Protein AF-A0A1E1W6T1-F1 (afdb_monomer_lite)

Structure (mmCIF, N/CA/C/O backbone):
data_AF-A0A1E1W6T1-F1
#
_entry.id   AF-A0A1E1W6T1-F1
#
loop_
_atom_site.group_PDB
_atom_site.id
_atom_site.type_symbol
_atom_site.label_atom_id
_atom_site.label_alt_id
_atom_site.label_comp_id
_atom_site.label_asym_id
_atom_site.label_entity_id
_atom_site.label_seq_id
_atom_site.pdbx_PDB_ins_code
_atom_site.Cartn_x
_atom_site.Cartn_y
_atom_site.Cartn_z
_atom_site.occupancy
_atom_site.B_iso_or_equiv
_atom_site.auth_seq_id
_atom_site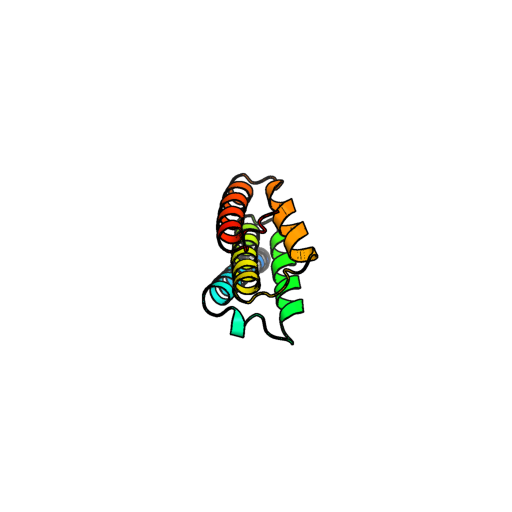.auth_comp_id
_atom_site.auth_asym_id
_atom_site.auth_atom_id
_atom_site.pdbx_PDB_model_num
ATOM 1 N N . THR A 1 1 ? 28.083 -26.732 -36.355 1.00 41.38 1 THR A N 1
ATOM 2 C CA . THR A 1 1 ? 27.277 -25.512 -36.115 1.00 41.38 1 THR A CA 1
ATOM 3 C C . THR A 1 1 ? 26.253 -25.781 -35.013 1.00 41.38 1 THR A C 1
ATOM 5 O O . THR A 1 1 ? 25.101 -26.046 -35.303 1.00 41.38 1 THR A O 1
ATOM 8 N N . HIS A 1 2 ? 26.663 -25.770 -33.734 1.00 40.75 2 HIS A N 1
ATOM 9 C CA . HIS A 1 2 ? 25.792 -26.111 -32.585 1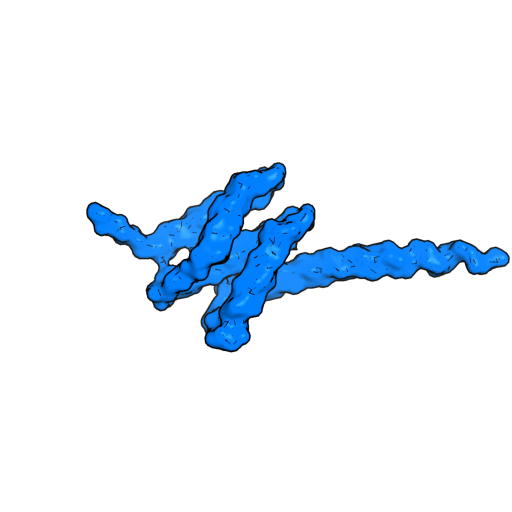.00 40.75 2 HIS A CA 1
ATOM 10 C C . HIS A 1 2 ? 25.998 -25.181 -31.368 1.00 40.75 2 HIS A C 1
ATOM 12 O O . HIS A 1 2 ? 26.003 -25.635 -30.232 1.00 40.75 2 HIS A O 1
ATOM 18 N N . HIS A 1 3 ? 26.169 -23.871 -31.582 1.00 39.88 3 HIS A N 1
ATOM 19 C CA . HIS A 1 3 ? 26.405 -22.919 -30.478 1.00 39.88 3 HIS A CA 1
ATOM 20 C C . HIS A 1 3 ? 25.389 -21.770 -30.369 1.00 39.88 3 HIS A C 1
ATOM 22 O O . HIS A 1 3 ? 25.583 -20.878 -29.553 1.00 39.88 3 HIS A O 1
ATOM 28 N N . VAL A 1 4 ? 24.287 -21.778 -31.132 1.00 45.06 4 VAL A N 1
ATOM 29 C CA . VAL A 1 4 ? 23.367 -20.616 -31.186 1.00 45.06 4 VAL A CA 1
ATOM 30 C C . VAL A 1 4 ? 22.044 -20.826 -30.423 1.00 45.06 4 VAL A C 1
ATOM 32 O O . VAL A 1 4 ? 21.360 -19.858 -30.119 1.00 45.06 4 VAL A O 1
ATOM 35 N N . LEU A 1 5 ? 21.691 -22.051 -30.012 1.00 42.62 5 LEU A N 1
ATOM 36 C CA . LEU A 1 5 ? 20.397 -22.328 -29.352 1.00 42.62 5 LEU A CA 1
ATOM 37 C C . LEU A 1 5 ? 20.383 -22.192 -27.816 1.00 42.62 5 LEU A C 1
ATOM 39 O O . LEU A 1 5 ? 19.308 -22.189 -27.226 1.00 42.62 5 LEU A O 1
ATOM 43 N N . ALA A 1 6 ? 21.533 -22.038 -27.154 1.00 44.56 6 ALA A N 1
ATOM 44 C CA . ALA A 1 6 ? 21.592 -21.956 -25.686 1.00 44.56 6 ALA A CA 1
ATOM 45 C C . ALA A 1 6 ? 21.446 -20.525 -25.126 1.00 44.56 6 ALA A C 1
ATOM 47 O O . ALA A 1 6 ? 21.139 -20.354 -23.949 1.00 44.56 6 ALA A O 1
ATOM 48 N N . ALA A 1 7 ? 21.625 -19.488 -25.951 1.00 44.78 7 ALA A N 1
ATOM 49 C CA . ALA A 1 7 ? 21.623 -18.095 -25.490 1.00 44.78 7 ALA A CA 1
ATOM 50 C C . ALA A 1 7 ? 20.212 -17.507 -25.254 1.00 44.78 7 ALA A C 1
ATOM 52 O O . ALA A 1 7 ? 20.084 -16.473 -24.604 1.00 44.78 7 ALA A O 1
ATOM 53 N N . GLY A 1 8 ? 19.149 -18.159 -25.747 1.00 44.69 8 GLY A N 1
ATOM 54 C CA . GLY A 1 8 ? 17.766 -17.666 -25.634 1.00 44.69 8 GLY A CA 1
ATOM 55 C C . GLY A 1 8 ? 17.018 -18.067 -24.354 1.00 44.69 8 GLY A C 1
ATOM 56 O O . GLY A 1 8 ? 16.048 -17.413 -23.986 1.00 44.69 8 GLY A O 1
ATOM 57 N N . LEU A 1 9 ? 17.462 -19.112 -23.646 1.00 47.34 9 LEU A N 1
ATOM 58 C CA . LEU A 1 9 ? 16.738 -19.670 -22.491 1.00 47.34 9 LEU A CA 1
ATOM 59 C C . LEU A 1 9 ? 16.976 -18.908 -21.175 1.00 47.34 9 LEU A C 1
ATOM 61 O O . LEU A 1 9 ? 16.111 -18.914 -20.304 1.00 47.34 9 LEU A O 1
ATOM 65 N N . GLY A 1 10 ? 18.111 -18.218 -21.029 1.00 43.62 10 GLY A N 1
ATOM 66 C CA . GLY A 1 10 ? 18.438 -17.473 -19.803 1.00 43.62 10 GLY A CA 1
ATOM 67 C C . GLY A 1 10 ? 17.704 -16.133 -19.665 1.00 43.62 10 GLY A C 1
ATOM 68 O O . GLY A 1 10 ? 17.381 -15.718 -18.556 1.00 43.62 10 GLY A O 1
ATOM 69 N N . ALA A 1 11 ? 17.399 -15.468 -20.784 1.00 47.59 11 ALA A N 1
ATOM 70 C CA . ALA A 1 11 ? 16.705 -14.177 -20.792 1.00 47.59 11 ALA A CA 1
ATOM 71 C C . ALA A 1 11 ? 15.185 -14.316 -20.585 1.00 47.59 11 ALA A C 1
ATOM 73 O O . ALA A 1 11 ? 14.562 -13.436 -19.993 1.00 47.59 11 ALA A O 1
ATOM 74 N N . ALA A 1 12 ? 14.600 -15.437 -21.023 1.00 49.16 12 ALA A N 1
ATOM 75 C CA . ALA A 1 12 ? 13.184 -15.731 -20.827 1.00 49.16 12 ALA A CA 1
ATOM 76 C C . ALA A 1 12 ? 12.846 -15.923 -19.341 1.00 49.16 12 ALA A C 1
ATOM 78 O O . ALA A 1 12 ? 11.897 -15.317 -18.872 1.00 49.16 12 ALA A O 1
ATOM 79 N N . ALA A 1 13 ? 13.659 -16.663 -18.578 1.00 51.09 13 ALA A N 1
ATOM 80 C CA . ALA A 1 13 ? 13.386 -16.954 -17.166 1.00 51.09 13 ALA A CA 1
ATOM 81 C C . ALA A 1 13 ? 13.353 -15.701 -16.262 1.00 51.09 13 ALA A C 1
ATOM 83 O O . ALA A 1 13 ? 12.537 -15.617 -15.349 1.00 51.09 13 ALA A O 1
ATOM 84 N N . ALA A 1 14 ? 14.206 -14.704 -16.528 1.00 52.41 14 ALA A N 1
ATOM 85 C CA . ALA A 1 14 ? 14.221 -13.441 -15.779 1.00 52.41 14 ALA A CA 1
ATOM 86 C C . ALA A 1 14 ? 13.132 -12.451 -16.243 1.00 52.41 14 ALA A C 1
ATOM 88 O O . ALA A 1 14 ? 12.602 -11.686 -15.434 1.00 52.41 14 ALA A O 1
ATOM 89 N N . ALA A 1 15 ? 12.779 -12.463 -17.535 1.00 55.00 15 ALA A N 1
ATOM 90 C CA . ALA A 1 15 ? 11.624 -11.724 -18.044 1.00 55.00 15 ALA A CA 1
ATOM 91 C C . ALA A 1 15 ? 10.299 -12.292 -17.498 1.00 55.00 15 ALA A C 1
ATOM 93 O O . ALA A 1 15 ? 9.362 -11.531 -17.263 1.00 55.00 15 ALA A O 1
ATOM 94 N N . ASP A 1 16 ? 10.248 -13.603 -17.255 1.00 62.44 16 ASP A N 1
ATOM 95 C CA . ASP A 1 16 ? 9.093 -14.311 -16.702 1.00 62.44 16 ASP A CA 1
ATOM 96 C C . ASP A 1 16 ? 8.863 -13.963 -15.222 1.00 62.44 16 ASP A C 1
ATOM 98 O O . ASP A 1 16 ? 7.731 -13.732 -14.804 1.00 62.44 16 ASP A O 1
ATOM 102 N N . ASP A 1 17 ? 9.931 -13.823 -14.427 1.00 82.94 17 ASP A N 1
ATOM 103 C CA . ASP A 1 17 ? 9.808 -13.599 -12.980 1.00 82.94 17 ASP A CA 1
ATOM 104 C C . ASP A 1 17 ? 9.206 -12.223 -12.634 1.00 82.94 17 ASP A C 1
ATOM 106 O O . ASP A 1 17 ? 8.273 -12.123 -11.831 1.00 82.94 17 ASP A O 1
ATOM 110 N N . TRP A 1 18 ? 9.647 -11.141 -13.294 1.00 87.88 18 TRP A N 1
ATOM 111 C CA . TRP A 1 18 ? 9.060 -9.818 -13.027 1.00 87.88 18 TRP A CA 1
ATOM 112 C C . TRP A 1 18 ? 7.635 -9.700 -13.580 1.00 87.88 18 TRP A C 1
ATOM 114 O O . TRP A 1 18 ? 6.798 -9.036 -12.964 1.00 87.88 18 TRP A O 1
ATOM 124 N N . LEU A 1 19 ? 7.338 -10.343 -14.716 1.00 93.06 19 LEU A N 1
ATOM 125 C CA . LEU A 1 19 ? 5.998 -10.335 -15.296 1.00 93.06 19 LEU A CA 1
ATOM 126 C C . LEU A 1 19 ? 5.026 -11.141 -14.426 1.00 93.06 19 LEU A C 1
ATOM 128 O O . LEU A 1 19 ? 3.898 -10.702 -14.190 1.00 93.06 19 LEU A O 1
ATOM 132 N N . LEU A 1 20 ? 5.482 -12.264 -13.868 1.00 92.50 20 LEU A N 1
ATOM 133 C CA . LEU A 1 20 ? 4.745 -13.043 -12.881 1.00 92.50 20 LEU A CA 1
ATOM 134 C C . LEU A 1 20 ? 4.522 -12.245 -11.592 1.00 92.50 20 LEU A C 1
ATOM 136 O O . LEU A 1 20 ? 3.409 -12.229 -11.062 1.00 92.50 20 LEU A O 1
ATOM 140 N N . ALA A 1 21 ? 5.546 -11.546 -11.095 1.00 94.12 21 ALA A N 1
ATOM 141 C CA . ALA A 1 21 ? 5.417 -10.658 -9.943 1.00 94.12 21 ALA A CA 1
ATOM 142 C C . ALA A 1 21 ? 4.412 -9.527 -10.210 1.00 94.12 21 ALA A C 1
ATOM 144 O O . ALA A 1 21 ? 3.564 -9.240 -9.362 1.00 94.12 21 ALA A O 1
ATOM 145 N N . HIS A 1 22 ? 4.436 -8.942 -11.410 1.00 96.56 22 HIS A N 1
ATOM 146 C CA . HIS A 1 22 ? 3.448 -7.964 -11.845 1.00 96.56 22 HIS A CA 1
ATOM 147 C C . HIS A 1 22 ? 2.035 -8.563 -11.868 1.00 96.56 22 HIS A C 1
ATOM 149 O O . HIS A 1 22 ? 1.143 -8.001 -11.234 1.00 96.56 22 HIS A O 1
ATOM 155 N N . GLY A 1 23 ? 1.834 -9.735 -12.475 1.00 97.62 23 GLY A N 1
ATOM 156 C CA . GLY A 1 23 ? 0.544 -10.433 -12.483 1.00 97.62 23 GLY A CA 1
ATOM 157 C C . GLY A 1 23 ? 0.012 -10.739 -11.078 1.00 97.62 23 GLY A C 1
ATOM 158 O O . GLY A 1 23 ? -1.155 -10.477 -10.788 1.00 97.62 23 GLY A O 1
ATOM 159 N N . ARG A 1 24 ? 0.876 -11.204 -10.166 1.00 97.25 24 ARG A N 1
ATOM 160 C CA . ARG A 1 24 ? 0.534 -11.423 -8.748 1.00 97.25 24 ARG A CA 1
ATOM 161 C C . ARG A 1 24 ? 0.151 -10.123 -8.044 1.00 97.25 24 ARG A C 1
ATOM 163 O O . ARG A 1 24 ? -0.844 -10.098 -7.325 1.00 97.25 24 ARG A O 1
ATOM 170 N N . SER A 1 25 ? 0.891 -9.040 -8.292 1.00 98.19 25 SER A N 1
ATOM 171 C CA . SER A 1 25 ? 0.569 -7.726 -7.725 1.00 98.19 25 SER A CA 1
ATOM 172 C C . SER A 1 25 ? -0.779 -7.203 -8.223 1.00 98.19 25 SER A C 1
ATOM 174 O O . SER A 1 25 ? -1.550 -6.668 -7.426 1.00 98.19 25 SER A O 1
ATOM 176 N N . CYS A 1 26 ? -1.102 -7.434 -9.503 1.00 98.19 26 CYS A N 1
ATOM 177 C CA . CYS A 1 26 ? -2.407 -7.124 -10.074 1.00 98.19 26 CYS A CA 1
ATOM 178 C C . CYS A 1 26 ? -3.521 -7.906 -9.382 1.00 98.19 26 CYS A C 1
ATOM 180 O O . CYS A 1 26 ? -4.489 -7.317 -8.904 1.00 98.19 26 CYS A O 1
ATOM 182 N N . ALA A 1 27 ? -3.361 -9.227 -9.294 1.00 98.25 27 ALA A N 1
ATOM 183 C CA . ALA A 1 27 ? -4.342 -10.101 -8.668 1.00 98.25 27 ALA A CA 1
ATOM 184 C C . ALA A 1 27 ? -4.612 -9.697 -7.212 1.00 98.25 27 ALA A C 1
ATOM 186 O O . ALA A 1 27 ? -5.770 -9.610 -6.812 1.00 98.25 27 ALA A O 1
ATOM 187 N N . LEU A 1 28 ? -3.565 -9.386 -6.439 1.00 98.06 28 LEU A N 1
ATOM 188 C CA . LEU A 1 28 ? -3.723 -9.015 -5.035 1.00 98.06 28 LEU A CA 1
ATOM 189 C C . LEU A 1 28 ? -4.477 -7.692 -4.855 1.00 98.06 28 LEU A C 1
ATOM 191 O O . LEU A 1 28 ? -5.389 -7.641 -4.033 1.00 98.06 28 LEU A O 1
ATOM 195 N N . PHE A 1 29 ? -4.140 -6.627 -5.598 1.00 98.06 29 PHE A N 1
ATOM 196 C CA . PHE A 1 29 ? -4.846 -5.353 -5.404 1.00 98.06 29 PHE A CA 1
ATOM 197 C C . PHE A 1 29 ? -6.313 -5.448 -5.836 1.00 98.06 29 PHE A C 1
ATOM 199 O O . PHE A 1 29 ? -7.165 -4.821 -5.212 1.00 98.06 29 PHE A O 1
ATOM 206 N N . VAL A 1 30 ? -6.618 -6.227 -6.883 1.00 98.31 30 VAL A N 1
ATOM 207 C CA . VAL A 1 30 ? -8.002 -6.472 -7.312 1.00 98.31 30 VAL A CA 1
ATOM 208 C C . VAL A 1 30 ? -8.739 -7.279 -6.249 1.00 98.31 30 VAL A C 1
ATOM 210 O O . VAL A 1 30 ? -9.838 -6.906 -5.860 1.00 98.31 30 VAL A O 1
ATOM 213 N N . ALA A 1 31 ? -8.124 -8.330 -5.708 1.00 97.81 31 ALA A N 1
ATOM 214 C CA . ALA A 1 31 ? -8.737 -9.132 -4.657 1.00 97.81 31 ALA A CA 1
ATOM 215 C C . ALA A 1 31 ? -9.032 -8.304 -3.390 1.00 97.81 31 ALA A C 1
ATOM 217 O O . ALA A 1 31 ? -10.116 -8.422 -2.828 1.00 97.81 31 ALA A O 1
ATOM 218 N N . LEU A 1 32 ? -8.115 -7.412 -2.992 1.00 97.75 32 LEU A N 1
ATOM 219 C CA . LEU A 1 32 ? -8.322 -6.471 -1.882 1.00 97.75 32 LEU A CA 1
ATOM 220 C C . LEU A 1 32 ? -9.389 -5.411 -2.175 1.00 97.75 32 LEU A C 1
ATOM 222 O O . LEU A 1 32 ? -10.037 -4.935 -1.252 1.00 97.75 32 LEU A O 1
ATOM 226 N N . LYS A 1 33 ? -9.569 -5.017 -3.438 1.00 97.12 33 LYS A N 1
ATOM 227 C CA . LYS A 1 33 ? -10.625 -4.082 -3.836 1.00 97.12 33 LYS A CA 1
ATOM 228 C C . LYS A 1 33 ? -12.009 -4.720 -3.747 1.00 97.12 33 LYS A C 1
ATOM 230 O O . LYS A 1 33 ? -12.942 -4.066 -3.298 1.00 97.12 33 LYS A O 1
ATOM 235 N N . GLU A 1 34 ? -12.134 -5.950 -4.238 1.00 97.44 34 GLU A N 1
ATOM 236 C CA . GLU A 1 34 ? -13.431 -6.601 -4.433 1.00 97.44 34 GLU A CA 1
ATOM 237 C C . GLU A 1 34 ? -13.894 -7.395 -3.204 1.00 97.44 34 GLU A C 1
ATOM 239 O O . GLU A 1 34 ? -15.085 -7.414 -2.929 1.00 97.44 34 GLU A O 1
ATOM 244 N N . ASN A 1 35 ? -12.983 -8.062 -2.483 1.00 95.94 35 ASN A N 1
ATOM 245 C CA . ASN A 1 35 ? -13.324 -8.949 -1.359 1.00 95.94 35 ASN A CA 1
ATOM 246 C C . ASN A 1 35 ? -12.292 -8.849 -0.210 1.00 95.94 35 ASN A C 1
ATOM 248 O O . ASN A 1 35 ? -11.654 -9.853 0.143 1.00 95.94 35 ASN A O 1
ATOM 252 N N . PRO A 1 36 ? -12.045 -7.652 0.356 1.00 96.00 36 PRO A N 1
ATOM 253 C CA . PRO A 1 36 ? -11.014 -7.464 1.378 1.00 96.00 36 PRO A CA 1
ATOM 254 C C . PRO A 1 36 ? -11.207 -8.346 2.620 1.00 96.00 36 PRO A C 1
ATOM 256 O O . PRO A 1 36 ? -10.221 -8.824 3.170 1.00 96.00 36 PRO A O 1
ATOM 259 N N . GLU A 1 37 ? -12.440 -8.629 3.029 1.00 95.62 37 GLU A N 1
ATOM 260 C CA . GLU A 1 37 ? -12.792 -9.463 4.185 1.00 95.62 37 GLU A CA 1
ATOM 261 C C . GLU A 1 37 ? -12.442 -10.949 4.017 1.00 95.62 37 GLU A C 1
ATOM 263 O O . GLU A 1 37 ? -12.223 -11.661 5.000 1.00 95.62 37 GLU A O 1
ATOM 268 N N . ILE A 1 38 ? -12.361 -11.428 2.771 1.00 95.00 38 ILE A N 1
ATOM 269 C CA . ILE A 1 38 ? -11.922 -12.793 2.461 1.00 95.00 38 ILE A CA 1
ATOM 270 C C . ILE A 1 38 ? -10.391 -12.859 2.437 1.00 95.00 38 ILE A C 1
ATOM 272 O O . ILE A 1 38 ? -9.798 -13.826 2.921 1.00 95.00 38 ILE A O 1
ATOM 276 N N . ILE A 1 39 ? -9.749 -11.834 1.872 1.00 95.38 39 ILE A N 1
ATOM 277 C CA . ILE A 1 39 ? -8.295 -11.794 1.677 1.00 95.38 39 ILE A CA 1
ATOM 278 C C . ILE A 1 39 ? -7.559 -11.456 2.979 1.00 95.38 39 ILE A C 1
ATOM 280 O O . ILE A 1 39 ? -6.551 -12.086 3.304 1.00 95.38 39 ILE A O 1
ATOM 284 N N . TYR A 1 40 ? -8.063 -10.480 3.732 1.00 96.00 40 TYR A N 1
ATOM 285 C CA . TYR A 1 40 ? -7.471 -9.957 4.958 1.00 96.00 40 TYR A CA 1
ATOM 286 C C . TYR A 1 40 ? -8.197 -10.508 6.190 1.00 96.00 40 TYR A C 1
ATOM 288 O O . TYR A 1 40 ? -9.047 -9.853 6.796 1.00 96.00 40 TYR A O 1
ATOM 296 N N . LYS A 1 41 ? -7.869 -11.760 6.525 1.00 92.75 41 LYS A N 1
ATOM 297 C CA . LYS A 1 41 ? -8.473 -12.526 7.621 1.00 92.75 41 LYS A CA 1
ATOM 298 C C . LYS A 1 41 ? -7.397 -13.208 8.454 1.00 92.75 41 LYS A C 1
ATOM 300 O O . LYS A 1 41 ? -6.504 -13.805 7.862 1.00 92.75 41 LYS A O 1
ATOM 305 N N . ASP A 1 42 ? -7.524 -13.167 9.780 1.00 85.12 42 ASP A N 1
ATOM 306 C CA . ASP A 1 42 ? -6.666 -13.732 10.840 1.00 85.12 42 ASP A CA 1
ATOM 307 C C . ASP A 1 42 ? -5.313 -14.333 10.395 1.00 85.12 42 ASP A C 1
ATOM 309 O O . ASP A 1 42 ? -4.255 -13.754 10.609 1.00 85.12 42 ASP A O 1
ATOM 313 N N . HIS A 1 43 ? -5.320 -15.500 9.745 1.00 86.31 43 HIS A N 1
ATOM 314 C CA . HIS A 1 43 ? -4.117 -16.249 9.357 1.00 86.31 43 HIS A CA 1
ATOM 315 C C . HIS A 1 43 ? -3.347 -15.691 8.140 1.00 86.31 43 HIS A C 1
ATOM 317 O O . HIS A 1 43 ? -2.238 -16.149 7.845 1.00 86.31 43 HIS A O 1
ATOM 323 N N . ASN A 1 44 ? -3.935 -14.749 7.402 1.00 90.00 44 ASN A N 1
ATOM 324 C CA . ASN A 1 44 ? -3.380 -14.165 6.183 1.00 90.00 44 ASN A CA 1
ATOM 325 C C . ASN A 1 44 ? -2.976 -12.698 6.333 1.00 90.00 44 ASN A C 1
ATOM 327 O O . ASN A 1 44 ? -2.258 -12.218 5.460 1.00 90.00 44 ASN A O 1
ATOM 331 N N . GLU A 1 45 ? -3.378 -12.003 7.403 1.00 95.06 45 GLU A N 1
ATOM 332 C CA . GLU A 1 45 ? -3.132 -10.559 7.560 1.00 95.06 45 GLU A CA 1
ATOM 333 C C . GLU A 1 45 ? -1.641 -10.224 7.420 1.00 95.06 45 GLU A C 1
ATOM 335 O O . GLU A 1 45 ? -1.247 -9.521 6.490 1.00 95.06 45 GLU A O 1
ATOM 340 N N . GLU A 1 46 ? -0.790 -10.862 8.229 1.00 95.50 46 GLU A N 1
ATOM 341 C CA . GLU A 1 46 ? 0.663 -10.650 8.197 1.00 95.50 46 GLU A CA 1
ATOM 342 C C . GLU A 1 46 ? 1.278 -10.986 6.826 1.00 95.50 46 GLU A C 1
ATOM 344 O O . GLU A 1 46 ? 2.187 -10.305 6.343 1.00 95.50 46 GLU A O 1
ATOM 349 N N . LYS A 1 47 ? 0.768 -12.025 6.149 1.00 96.06 47 LYS A N 1
ATOM 350 C CA . LYS A 1 47 ? 1.248 -12.405 4.812 1.00 96.06 47 LYS A CA 1
ATOM 351 C C . LYS A 1 47 ? 0.893 -11.338 3.785 1.00 96.06 47 LYS A C 1
ATOM 353 O O . LYS A 1 47 ? 1.748 -10.974 2.980 1.00 96.06 47 LYS A O 1
ATOM 358 N N . VAL A 1 48 ? -0.342 -10.844 3.808 1.00 97.69 48 VAL A N 1
ATOM 359 C CA . VAL A 1 48 ? -0.807 -9.786 2.908 1.00 97.69 48 VAL A CA 1
ATOM 360 C C . VAL A 1 48 ? -0.001 -8.514 3.148 1.00 97.69 48 VAL A C 1
ATOM 362 O O . VAL A 1 48 ? 0.526 -7.951 2.190 1.00 97.69 48 VAL A O 1
ATOM 365 N N . GLU A 1 49 ? 0.180 -8.112 4.408 1.00 97.62 49 GLU A N 1
ATOM 366 C CA . GLU A 1 49 ? 1.015 -6.966 4.772 1.00 97.62 49 GLU A CA 1
ATOM 367 C C . GLU A 1 49 ? 2.439 -7.115 4.226 1.00 97.62 49 GLU A C 1
ATOM 369 O O . GLU A 1 49 ? 2.937 -6.232 3.525 1.00 97.62 49 GLU A O 1
ATOM 374 N N . LYS A 1 50 ? 3.085 -8.261 4.469 1.00 97.81 50 LYS A N 1
ATOM 375 C CA . LYS A 1 50 ? 4.447 -8.537 3.999 1.00 97.81 50 LYS A CA 1
ATOM 376 C C . LYS A 1 50 ? 4.565 -8.473 2.477 1.00 97.81 50 LYS A C 1
ATOM 378 O O . LYS A 1 50 ? 5.540 -7.923 1.967 1.00 97.81 50 LYS A O 1
ATOM 383 N N . VAL A 1 51 ? 3.592 -9.019 1.748 1.00 98.12 51 VAL A N 1
ATOM 384 C CA . VAL A 1 51 ? 3.578 -9.000 0.276 1.00 98.12 51 VAL A CA 1
ATOM 385 C C . VAL A 1 51 ? 3.386 -7.576 -0.254 1.00 98.12 51 VAL A C 1
ATOM 387 O O . VAL A 1 51 ? 4.123 -7.156 -1.145 1.00 98.12 51 VAL A O 1
ATOM 390 N N . LEU A 1 52 ? 2.460 -6.805 0.319 1.00 98.38 52 LEU A N 1
ATOM 391 C CA . LEU A 1 52 ? 2.240 -5.405 -0.055 1.00 98.38 52 LEU A CA 1
ATOM 392 C C . LEU A 1 52 ? 3.482 -4.546 0.205 1.00 98.38 52 LEU A C 1
ATOM 394 O O . LEU A 1 52 ? 3.883 -3.757 -0.652 1.00 98.38 52 LEU A O 1
ATOM 398 N N . LEU A 1 53 ? 4.128 -4.735 1.358 1.00 98.31 53 LEU A N 1
ATOM 399 C CA . LEU A 1 53 ? 5.385 -4.071 1.687 1.00 98.31 53 LEU A CA 1
ATOM 400 C C . LEU A 1 53 ? 6.500 -4.453 0.712 1.00 98.31 53 LEU A C 1
ATOM 402 O O . LEU A 1 53 ? 7.251 -3.575 0.293 1.00 98.31 53 LEU A O 1
ATOM 406 N N . ALA A 1 54 ? 6.586 -5.722 0.307 1.00 97.88 54 ALA A N 1
ATOM 407 C CA . ALA A 1 54 ? 7.552 -6.169 -0.693 1.00 97.88 54 ALA A CA 1
ATOM 408 C C . ALA A 1 54 ? 7.321 -5.501 -2.060 1.00 97.88 54 ALA A C 1
ATOM 410 O O . ALA A 1 54 ? 8.285 -5.099 -2.707 1.00 97.88 54 ALA A O 1
ATOM 411 N N . TYR A 1 55 ? 6.065 -5.302 -2.480 1.00 98.25 55 TYR A N 1
ATOM 412 C CA . TYR A 1 55 ? 5.765 -4.574 -3.719 1.00 98.25 55 TYR A CA 1
ATOM 413 C C . TYR A 1 55 ? 6.227 -3.116 -3.681 1.00 98.25 55 TYR A C 1
ATOM 415 O O . TYR A 1 55 ? 6.727 -2.625 -4.691 1.00 98.25 55 TYR A O 1
ATOM 423 N N . LEU A 1 56 ? 6.142 -2.442 -2.528 1.00 97.81 56 LEU A N 1
ATOM 424 C CA . LEU A 1 56 ? 6.667 -1.079 -2.376 1.00 97.81 56 LEU A CA 1
ATOM 425 C C . LEU A 1 56 ? 8.197 -0.988 -2.496 1.00 97.81 56 LEU A C 1
ATOM 427 O O . LEU A 1 56 ? 8.708 0.097 -2.755 1.00 97.81 56 LEU A O 1
ATOM 431 N N . GLN A 1 57 ? 8.919 -2.095 -2.304 1.00 96.19 57 GLN A N 1
ATOM 432 C CA . GLN A 1 57 ? 10.380 -2.159 -2.446 1.00 96.19 57 GLN A CA 1
ATOM 433 C C . GLN A 1 57 ? 10.831 -2.558 -3.861 1.00 96.19 57 GLN A C 1
ATOM 435 O O . GLN A 1 57 ? 12.030 -2.681 -4.106 1.00 96.19 57 GLN A O 1
ATOM 440 N N . SER A 1 58 ? 9.899 -2.803 -4.789 1.00 96.25 58 SER A N 1
ATOM 441 C CA . SER A 1 58 ? 10.244 -3.188 -6.158 1.00 96.25 58 SER A CA 1
ATOM 442 C C . SER A 1 58 ? 10.909 -2.033 -6.914 1.00 96.25 58 SER A C 1
ATOM 444 O O . SER A 1 58 ? 10.519 -0.877 -6.789 1.00 96.25 58 SER A O 1
ATOM 446 N N . ASP A 1 59 ? 11.872 -2.354 -7.775 1.00 95.06 59 ASP A N 1
ATOM 447 C CA . ASP A 1 59 ? 12.441 -1.419 -8.749 1.00 95.06 59 ASP A CA 1
ATOM 448 C C . ASP A 1 59 ? 11.506 -1.187 -9.954 1.00 95.06 59 ASP A C 1
ATOM 450 O O . ASP A 1 59 ? 11.709 -0.268 -10.753 1.00 95.06 59 ASP A O 1
ATOM 454 N N . LYS A 1 60 ? 10.463 -2.013 -10.106 1.00 96.38 60 LYS A N 1
ATOM 455 C CA . LYS A 1 60 ? 9.493 -1.909 -11.196 1.00 96.38 60 LYS A CA 1
ATOM 456 C C . LYS A 1 60 ? 8.341 -1.009 -10.777 1.00 96.38 60 LYS A C 1
ATOM 458 O O . LYS A 1 60 ? 7.476 -1.404 -9.998 1.00 96.38 60 LYS A O 1
ATOM 463 N N . THR A 1 61 ? 8.276 0.176 -11.384 1.00 97.38 61 THR A N 1
ATOM 464 C CA . THR A 1 61 ? 7.190 1.151 -11.157 1.00 97.38 61 THR A CA 1
ATOM 465 C C . THR A 1 61 ? 5.784 0.522 -11.217 1.00 97.38 61 THR A C 1
ATOM 467 O O . THR A 1 61 ? 5.012 0.772 -10.293 1.00 97.38 61 THR A O 1
ATOM 470 N N . PRO A 1 62 ? 5.435 -0.355 -12.186 1.00 97.50 62 PRO A N 1
ATOM 471 C CA . PRO A 1 62 ? 4.113 -0.991 -12.211 1.00 97.50 62 PRO A CA 1
ATOM 472 C C . PRO A 1 62 ? 3.784 -1.815 -10.955 1.00 97.50 62 PRO A C 1
ATOM 474 O O . PRO A 1 62 ? 2.656 -1.768 -10.465 1.00 97.50 62 PRO A O 1
ATOM 477 N N . ILE A 1 63 ? 4.768 -2.528 -10.395 1.00 98.06 63 ILE A N 1
ATOM 478 C CA . ILE A 1 63 ? 4.598 -3.332 -9.175 1.00 98.06 63 ILE A CA 1
ATOM 479 C C . ILE A 1 63 ? 4.417 -2.416 -7.961 1.00 98.06 63 ILE A C 1
ATOM 481 O O . ILE A 1 63 ? 3.492 -2.626 -7.176 1.00 98.06 63 ILE A O 1
ATOM 485 N N . VAL A 1 64 ? 5.229 -1.359 -7.844 1.00 98.44 64 VAL A N 1
ATOM 486 C CA . VAL A 1 64 ? 5.090 -0.353 -6.775 1.00 98.44 64 VAL A CA 1
ATOM 487 C C . VAL A 1 64 ? 3.709 0.301 -6.827 1.00 98.44 64 VAL A C 1
ATOM 489 O O . VAL A 1 64 ? 3.024 0.395 -5.808 1.00 98.44 64 VAL A O 1
ATOM 492 N N . CYS A 1 65 ? 3.254 0.694 -8.019 1.00 98.50 65 CYS A N 1
ATOM 493 C CA . CYS A 1 65 ? 1.928 1.268 -8.222 1.00 98.50 65 CYS A CA 1
ATOM 494 C C . CYS A 1 65 ? 0.810 0.310 -7.775 1.00 98.50 65 CYS A C 1
ATOM 496 O O . CYS A 1 65 ? -0.161 0.735 -7.147 1.00 98.50 65 CYS A O 1
ATOM 498 N N . ASN A 1 66 ? 0.944 -0.988 -8.050 1.00 98.50 66 ASN A N 1
ATOM 499 C CA . ASN A 1 66 ? -0.008 -1.997 -7.584 1.00 98.50 66 ASN A CA 1
ATOM 500 C C . ASN A 1 66 ? 0.043 -2.195 -6.063 1.00 98.50 66 ASN A C 1
ATOM 502 O O . ASN A 1 66 ? -1.010 -2.324 -5.442 1.00 98.50 66 ASN A O 1
ATOM 506 N N . GLY A 1 67 ? 1.228 -2.123 -5.451 1.00 98.44 67 GLY A N 1
ATOM 507 C CA . GLY A 1 67 ? 1.385 -2.080 -3.996 1.00 98.44 67 GLY A CA 1
ATOM 508 C C . GLY A 1 67 ? 0.646 -0.895 -3.363 1.00 98.44 67 GLY A C 1
ATOM 509 O O . GLY A 1 67 ? -0.106 -1.082 -2.409 1.00 98.44 67 GLY A O 1
ATOM 510 N N . ILE A 1 68 ? 0.769 0.306 -3.941 1.00 98.56 68 ILE A N 1
ATOM 511 C CA . ILE A 1 68 ? 0.045 1.510 -3.490 1.00 98.56 68 ILE A CA 1
ATOM 512 C C . ILE A 1 68 ? -1.470 1.319 -3.591 1.00 98.56 68 ILE A C 1
ATOM 514 O O . ILE A 1 68 ? -2.182 1.637 -2.640 1.00 98.56 68 ILE A O 1
ATOM 518 N N . ARG A 1 69 ? -1.976 0.780 -4.711 1.00 98.50 69 ARG A N 1
ATOM 519 C CA . ARG A 1 69 ? -3.411 0.477 -4.869 1.00 98.50 69 ARG A CA 1
ATOM 520 C C . ARG A 1 69 ? -3.887 -0.516 -3.815 1.00 98.50 69 ARG A C 1
ATOM 522 O O . ARG A 1 69 ? -4.879 -0.252 -3.145 1.00 98.50 69 ARG A O 1
ATOM 529 N N . GLY A 1 70 ? -3.164 -1.623 -3.647 1.00 98.31 70 GLY A N 1
ATOM 530 C CA . GLY A 1 70 ? -3.504 -2.667 -2.682 1.00 98.31 70 GLY A CA 1
ATOM 531 C C . GLY A 1 70 ? -3.547 -2.141 -1.249 1.00 98.31 70 GLY A C 1
ATOM 532 O O . GLY A 1 70 ? -4.531 -2.362 -0.550 1.00 98.31 70 GLY A O 1
ATOM 533 N N . ILE A 1 71 ? -2.536 -1.370 -0.837 1.00 98.44 71 ILE A N 1
ATOM 534 C CA . ILE A 1 71 ? -2.512 -0.734 0.487 1.00 98.44 71 ILE A CA 1
ATOM 535 C C . ILE A 1 71 ? -3.650 0.280 0.637 1.00 98.44 71 ILE A C 1
ATOM 537 O O . ILE A 1 71 ? -4.293 0.315 1.681 1.00 98.44 71 ILE A O 1
ATOM 541 N N . GLY A 1 72 ? -3.941 1.075 -0.396 1.00 97.88 72 GLY A N 1
ATOM 542 C CA . GLY A 1 72 ? -5.073 2.002 -0.390 1.00 97.88 72 GLY A CA 1
ATOM 543 C C . GLY A 1 72 ? -6.409 1.298 -0.130 1.00 97.88 72 GLY A C 1
ATOM 544 O O . GLY A 1 72 ? -7.175 1.744 0.722 1.00 97.88 72 GLY A O 1
ATOM 545 N N . TYR A 1 73 ? -6.674 0.180 -0.814 1.00 98.19 73 TYR A N 1
ATOM 546 C CA . TYR A 1 73 ? -7.891 -0.612 -0.598 1.00 98.19 73 TYR A CA 1
ATOM 547 C C . TYR A 1 73 ? -7.919 -1.291 0.773 1.00 98.19 73 TYR A C 1
ATOM 549 O O . TYR A 1 73 ? -8.958 -1.271 1.431 1.00 98.19 73 TYR A O 1
ATOM 557 N N . LEU A 1 74 ? -6.782 -1.811 1.244 1.00 97.81 74 LEU A N 1
ATOM 558 C CA . LEU A 1 74 ? -6.672 -2.382 2.584 1.00 97.81 74 LEU A CA 1
ATOM 559 C C . LEU A 1 74 ? -6.973 -1.339 3.669 1.00 97.81 74 LEU A C 1
ATOM 561 O O . LEU A 1 74 ? -7.798 -1.586 4.541 1.00 97.81 74 LEU A O 1
ATOM 565 N N . MET A 1 75 ? -6.343 -0.162 3.613 1.00 97.31 75 MET A N 1
ATOM 566 C CA . MET A 1 75 ? -6.583 0.899 4.597 1.00 97.31 75 MET A CA 1
ATOM 567 C C . MET A 1 75 ? -8.034 1.368 4.574 1.00 97.31 75 MET A C 1
ATOM 569 O O . MET A 1 75 ? -8.620 1.546 5.635 1.00 97.31 75 MET A O 1
ATOM 573 N N . ARG A 1 76 ? -8.630 1.513 3.384 1.00 95.88 76 ARG A N 1
ATOM 574 C CA . ARG A 1 76 ? -10.056 1.8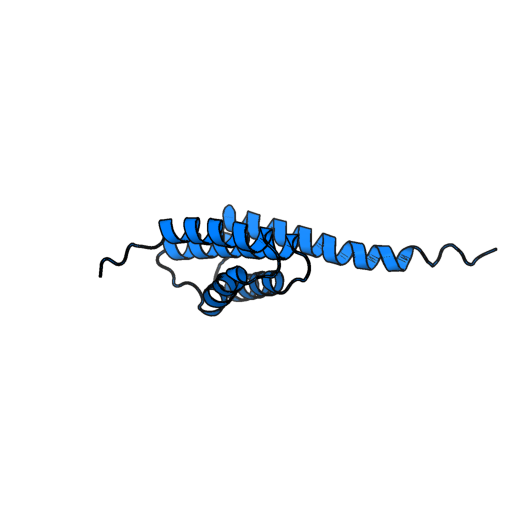22 3.242 1.00 95.88 76 ARG A CA 1
ATOM 575 C C . ARG A 1 76 ? -10.929 0.783 3.946 1.00 95.88 76 ARG A C 1
ATOM 577 O O . ARG A 1 76 ? -11.769 1.163 4.750 1.00 95.88 76 ARG A O 1
ATOM 584 N N . TYR A 1 77 ? -10.703 -0.507 3.693 1.00 96.00 77 TYR A N 1
ATOM 585 C CA . TYR A 1 77 ? -11.429 -1.584 4.369 1.00 96.00 77 TYR A CA 1
ATOM 586 C C . TYR A 1 77 ? -11.273 -1.517 5.892 1.00 96.00 77 TYR A C 1
ATOM 588 O O . TYR A 1 77 ? -12.268 -1.602 6.606 1.00 96.00 77 TYR A O 1
ATOM 596 N N . LEU A 1 78 ? -10.050 -1.329 6.395 1.00 95.75 78 LEU A N 1
ATOM 597 C CA . LEU A 1 78 ? -9.800 -1.257 7.834 1.00 95.75 78 LEU A CA 1
ATOM 598 C C . LEU A 1 78 ? -10.538 -0.075 8.472 1.00 95.75 78 LEU A C 1
ATOM 600 O O . LEU A 1 78 ? -11.234 -0.271 9.462 1.00 95.75 78 LEU A O 1
ATOM 604 N N . LEU A 1 79 ? -10.466 1.114 7.866 1.00 94.69 79 LEU A N 1
ATOM 605 C CA . LEU A 1 79 ? -11.163 2.306 8.357 1.00 94.69 79 LEU A CA 1
ATOM 606 C C . LEU A 1 79 ? -12.686 2.141 8.342 1.00 94.69 79 LEU A C 1
ATOM 608 O O . LEU A 1 79 ? -13.331 2.451 9.336 1.00 94.69 79 LEU A O 1
ATOM 612 N N . MET A 1 80 ? -13.255 1.595 7.263 1.00 93.50 80 MET A N 1
ATOM 613 C CA . MET A 1 80 ? -14.702 1.351 7.152 1.00 93.50 80 MET A CA 1
ATOM 614 C C . MET A 1 80 ? -15.236 0.339 8.180 1.00 93.50 80 MET A C 1
ATOM 616 O O . MET A 1 80 ? -16.442 0.275 8.394 1.00 93.50 80 MET A O 1
ATOM 620 N N . ASN A 1 81 ? -14.360 -0.468 8.783 1.00 93.75 81 ASN A N 1
ATOM 621 C CA . ASN A 1 81 ? -14.708 -1.473 9.789 1.00 93.75 81 ASN A CA 1
ATOM 622 C C . ASN A 1 81 ? -14.168 -1.111 11.185 1.00 93.75 81 ASN A C 1
ATOM 624 O O . ASN A 1 81 ? -14.024 -2.000 12.025 1.00 93.75 81 ASN A O 1
ATOM 628 N N . ASP A 1 82 ? -13.806 0.158 11.416 1.00 93.44 82 ASP A N 1
ATOM 629 C CA . ASP A 1 82 ? -13.237 0.661 12.677 1.00 93.44 82 ASP A CA 1
ATOM 630 C C . ASP A 1 82 ? -12.019 -0.146 13.173 1.00 93.44 82 ASP A C 1
ATOM 632 O O . ASP A 1 82 ? -11.730 -0.242 14.370 1.00 93.44 82 ASP A O 1
ATOM 636 N N . ARG A 1 83 ? -11.267 -0.742 12.240 1.00 93.62 83 ARG A N 1
ATOM 637 C CA . ARG A 1 83 ? -10.037 -1.483 12.519 1.00 93.62 83 ARG A CA 1
ATOM 638 C C . ARG A 1 83 ? -8.814 -0.573 12.387 1.00 93.62 83 ARG A C 1
ATOM 640 O O . ARG A 1 83 ? -8.731 0.240 11.464 1.00 93.62 83 ARG A O 1
ATOM 647 N N . PRO A 1 84 ? -7.807 -0.732 13.261 1.00 92.88 84 PRO A N 1
ATOM 648 C CA . PRO A 1 84 ? -6.587 0.054 13.173 1.00 92.88 84 PRO A CA 1
ATOM 649 C C . PRO A 1 84 ? -5.778 -0.319 11.927 1.00 92.88 84 PRO A C 1
ATOM 651 O O . PRO A 1 84 ? -5.646 -1.492 11.577 1.00 92.88 84 PRO A O 1
ATOM 654 N N . ILE A 1 85 ? -5.175 0.687 11.293 1.00 95.81 85 ILE A N 1
ATOM 655 C CA . ILE A 1 85 ? -4.209 0.478 10.211 1.00 95.81 85 ILE A CA 1
ATOM 656 C C . ILE A 1 85 ? -2.866 0.037 10.819 1.00 95.81 85 ILE A C 1
ATOM 658 O O . ILE A 1 85 ? -2.354 0.738 11.699 1.00 95.81 85 ILE A O 1
ATOM 662 N N . PRO A 1 86 ? -2.239 -1.054 10.334 1.00 96.31 86 PRO A N 1
ATOM 663 C CA . PRO A 1 86 ? -0.901 -1.446 10.762 1.00 96.31 86 PRO A CA 1
ATOM 664 C C . PRO A 1 86 ? 0.115 -0.298 10.585 1.00 96.31 86 PRO A C 1
ATOM 666 O O . PRO A 1 86 ? 0.277 0.216 9.469 1.00 96.31 86 PRO A O 1
ATOM 669 N N . PRO A 1 87 ? 0.855 0.111 11.638 1.00 96.06 87 PRO A N 1
ATOM 670 C CA . PRO A 1 87 ? 1.761 1.264 11.571 1.00 96.06 87 PRO A CA 1
ATOM 671 C C . PRO A 1 87 ? 2.844 1.143 10.492 1.00 96.06 87 PRO A C 1
ATOM 673 O O . PRO A 1 87 ? 3.241 2.134 9.869 1.00 96.06 87 PRO A O 1
ATOM 676 N N . GLN A 1 88 ? 3.312 -0.080 10.230 1.00 96.25 88 GLN A N 1
ATOM 677 C CA . GLN A 1 88 ? 4.309 -0.327 9.194 1.00 96.25 88 GLN A CA 1
ATOM 678 C C . GLN A 1 88 ? 3.741 -0.084 7.791 1.00 96.25 88 GLN A C 1
ATOM 680 O O . GLN A 1 88 ? 4.410 0.536 6.968 1.00 96.25 88 GLN A O 1
ATOM 685 N N . ILE A 1 89 ? 2.501 -0.502 7.530 1.00 97.50 89 ILE A N 1
ATOM 686 C CA . ILE A 1 89 ? 1.819 -0.236 6.259 1.00 97.50 89 ILE A CA 1
ATOM 687 C C . ILE A 1 89 ? 1.660 1.270 6.058 1.00 97.50 89 ILE A C 1
ATOM 689 O O . ILE A 1 89 ? 2.076 1.794 5.023 1.00 97.50 89 ILE A O 1
ATOM 693 N N . LEU A 1 90 ? 1.148 1.977 7.070 1.00 96.75 90 LEU A N 1
ATOM 694 C CA . LEU A 1 90 ? 0.932 3.422 7.001 1.00 96.75 90 LEU A CA 1
ATOM 695 C C . LEU A 1 90 ? 2.238 4.189 6.751 1.00 96.75 90 LEU A C 1
ATOM 697 O O . LEU A 1 90 ? 2.302 5.047 5.870 1.00 96.75 90 LEU A O 1
ATOM 701 N N . SER A 1 91 ? 3.297 3.869 7.498 1.00 97.00 91 SER A N 1
ATOM 702 C CA . SER A 1 91 ? 4.583 4.566 7.376 1.00 97.00 91 SER A CA 1
ATOM 703 C C . SER A 1 91 ? 5.245 4.357 6.008 1.00 97.00 91 SER A C 1
ATOM 705 O O . SER A 1 91 ? 5.782 5.303 5.428 1.00 97.00 91 SER A O 1
ATOM 707 N N . GLN A 1 92 ? 5.187 3.141 5.458 1.00 97.31 92 GLN A N 1
ATOM 708 C CA . GLN A 1 92 ? 5.770 2.822 4.151 1.00 97.31 92 GLN A CA 1
ATOM 709 C C . GLN A 1 92 ? 4.939 3.414 3.011 1.00 97.31 92 GLN A C 1
ATOM 711 O O . GLN A 1 92 ? 5.496 3.968 2.062 1.00 97.31 92 GLN A O 1
ATOM 716 N N . PHE A 1 93 ? 3.613 3.391 3.143 1.00 97.06 93 PHE A N 1
ATOM 717 C CA . PHE A 1 93 ? 2.708 4.063 2.221 1.00 97.06 93 PHE A CA 1
ATOM 718 C C . PHE A 1 93 ? 2.969 5.570 2.170 1.00 97.06 93 PHE A C 1
ATOM 720 O O . PHE A 1 93 ? 3.167 6.118 1.086 1.00 97.06 93 PHE A O 1
ATOM 727 N N . ALA A 1 94 ? 3.073 6.235 3.324 1.00 96.75 94 ALA A N 1
ATOM 728 C CA . ALA A 1 94 ? 3.405 7.656 3.400 1.00 96.75 94 ALA A CA 1
ATOM 729 C C . ALA A 1 94 ? 4.761 7.969 2.741 1.00 96.75 94 ALA A C 1
ATOM 731 O O . ALA A 1 94 ? 4.890 8.940 1.994 1.00 96.75 94 ALA A O 1
ATOM 732 N N . ARG A 1 95 ? 5.770 7.109 2.946 1.00 96.75 95 ARG A N 1
ATOM 733 C CA . ARG A 1 95 ? 7.105 7.276 2.350 1.00 96.75 95 ARG A CA 1
ATOM 734 C C . ARG A 1 95 ? 7.091 7.207 0.820 1.00 96.75 95 ARG A C 1
ATOM 736 O O . ARG A 1 95 ? 7.926 7.859 0.193 1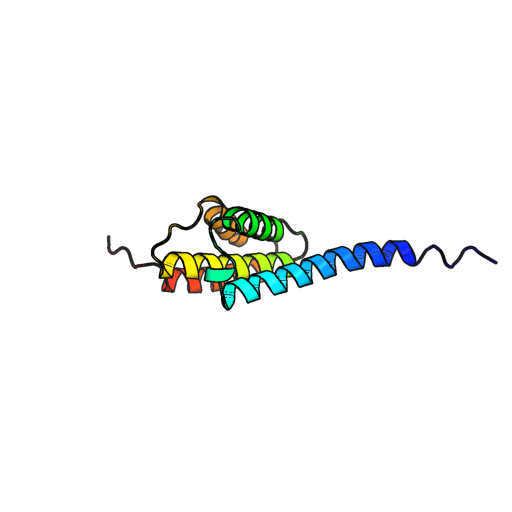.00 96.75 95 ARG A O 1
ATOM 743 N N . SER A 1 96 ? 6.140 6.492 0.214 1.00 95.75 96 SER A N 1
ATOM 744 C CA . SER A 1 96 ? 6.030 6.387 -1.250 1.00 95.75 96 SER A CA 1
ATOM 745 C C . SER A 1 96 ? 5.751 7.730 -1.950 1.00 95.75 96 SER A C 1
ATOM 747 O O . SER A 1 96 ? 6.082 7.887 -3.124 1.00 95.75 96 SER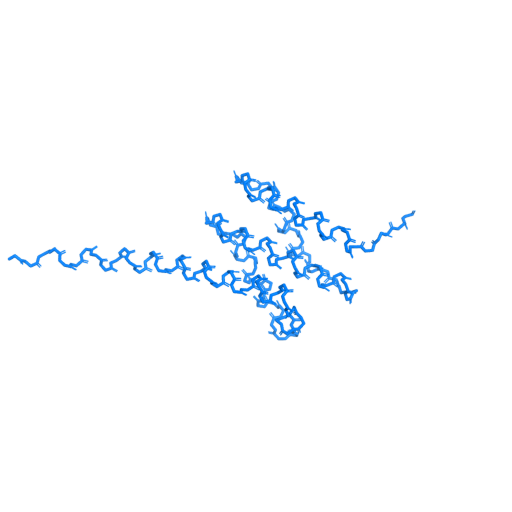 A O 1
ATOM 749 N N . MET A 1 97 ? 5.279 8.754 -1.224 1.00 95.88 97 MET A N 1
ATOM 750 C CA . MET A 1 97 ? 5.176 10.138 -1.718 1.00 95.88 97 MET A CA 1
ATOM 751 C C . MET A 1 97 ? 6.534 10.726 -2.145 1.00 95.88 97 MET A C 1
ATOM 753 O O . MET A 1 97 ? 6.599 11.603 -3.005 1.00 95.88 97 MET A O 1
ATOM 757 N N . ASN A 1 98 ? 7.632 10.215 -1.583 1.00 96.06 98 ASN A N 1
ATOM 758 C CA . ASN A 1 98 ? 8.994 10.644 -1.898 1.00 96.06 98 ASN A CA 1
ATOM 759 C C . ASN A 1 98 ? 9.689 9.740 -2.933 1.00 96.06 98 ASN A C 1
ATOM 761 O O . ASN A 1 98 ? 10.889 9.888 -3.153 1.00 96.06 98 ASN A O 1
ATOM 765 N N . HIS A 1 99 ? 8.972 8.811 -3.578 1.00 97.50 99 HIS A N 1
ATOM 766 C CA . HIS A 1 99 ? 9.552 7.915 -4.585 1.00 97.50 99 HIS A CA 1
ATOM 767 C C . HIS A 1 99 ? 10.156 8.697 -5.760 1.00 97.50 99 HIS A C 1
ATOM 769 O O . HIS A 1 99 ? 9.657 9.747 -6.133 1.00 97.50 99 HIS A O 1
ATOM 775 N N . SER A 1 100 ? 11.177 8.175 -6.435 1.00 96.44 100 SER A N 1
ATOM 776 C CA . SER A 1 100 ? 11.790 8.825 -7.610 1.00 96.44 100 SER A CA 1
ATOM 777 C C . SER A 1 100 ? 10.865 8.981 -8.831 1.00 96.44 100 SER A C 1
ATOM 779 O O . SER A 1 100 ? 11.179 9.739 -9.743 1.00 96.44 100 SER A O 1
ATOM 781 N N . SER A 1 101 ? 9.723 8.286 -8.862 1.00 97.75 101 SER A N 1
ATOM 782 C CA . SER A 1 101 ? 8.837 8.199 -10.026 1.00 97.75 101 SER A CA 1
ATOM 783 C C . SER A 1 101 ? 7.629 9.098 -9.817 1.00 97.75 101 SER A C 1
ATOM 785 O O . SER A 1 101 ? 6.891 8.938 -8.845 1.00 97.75 101 SER A O 1
ATOM 787 N N . ASN A 1 102 ? 7.403 10.030 -10.743 1.00 97.56 102 ASN A N 1
ATOM 788 C CA . ASN A 1 102 ? 6.260 10.942 -10.678 1.00 97.56 102 ASN A CA 1
ATOM 789 C C . ASN A 1 102 ? 4.921 10.200 -10.748 1.00 97.56 102 ASN A C 1
ATOM 791 O O . ASN A 1 102 ? 3.969 10.618 -10.095 1.00 97.56 102 ASN A O 1
ATOM 795 N N . GLU A 1 103 ? 4.856 9.089 -11.483 1.00 97.12 103 GLU A N 1
ATOM 796 C CA . GLU A 1 103 ? 3.657 8.251 -11.556 1.00 97.12 103 GLU A CA 1
ATOM 797 C C . GLU A 1 103 ? 3.300 7.681 -10.177 1.00 97.12 103 GLU A C 1
ATOM 799 O O . GLU A 1 103 ? 2.160 7.802 -9.727 1.00 97.12 103 GLU A O 1
ATOM 804 N N . VAL A 1 104 ? 4.300 7.148 -9.467 1.00 98.06 104 VAL A N 1
ATOM 805 C CA . VAL A 1 104 ? 4.144 6.622 -8.104 1.00 98.06 104 VAL A CA 1
ATOM 806 C C . VAL A 1 104 ? 3.653 7.722 -7.163 1.00 98.06 104 VAL A C 1
ATOM 808 O O . VAL A 1 104 ? 2.682 7.514 -6.438 1.00 98.06 104 VAL A O 1
ATOM 811 N N . LYS A 1 105 ? 4.250 8.922 -7.219 1.00 98.06 105 LYS A N 1
ATOM 812 C CA . LYS A 1 105 ? 3.823 10.066 -6.393 1.00 98.06 105 LYS A CA 1
ATOM 813 C C . LYS A 1 105 ? 2.379 10.479 -6.673 1.00 98.06 105 LYS A C 1
ATOM 815 O O . LYS A 1 105 ? 1.606 10.683 -5.741 1.00 98.06 105 LYS A O 1
ATOM 820 N N . GLN A 1 106 ? 2.007 10.612 -7.945 1.00 98.00 106 GLN A N 1
ATOM 821 C CA . GLN A 1 106 ? 0.653 11.010 -8.336 1.00 98.00 106 GLN A CA 1
ATOM 822 C C . GLN A 1 106 ? -0.383 9.972 -7.901 1.00 98.00 106 GLN A C 1
ATOM 824 O O . GLN A 1 106 ? -1.454 10.334 -7.414 1.00 98.00 106 GLN A O 1
ATOM 829 N N . LEU A 1 107 ? -0.065 8.685 -8.048 1.00 98.00 107 LEU A N 1
ATOM 830 C CA . LEU A 1 107 ? -0.937 7.608 -7.601 1.00 98.00 107 LEU A CA 1
ATOM 831 C C . LEU A 1 107 ? -1.056 7.572 -6.076 1.00 98.00 107 LEU A C 1
ATOM 833 O O . LEU A 1 107 ? -2.170 7.446 -5.571 1.00 98.00 107 LEU A O 1
ATOM 837 N N . MET A 1 108 ? 0.054 7.736 -5.352 1.00 97.50 108 MET A N 1
ATOM 838 C CA . MET A 1 108 ? 0.052 7.848 -3.894 1.00 97.50 108 MET A CA 1
ATOM 839 C C . MET A 1 108 ? -0.864 8.990 -3.445 1.00 97.50 108 MET A C 1
ATOM 841 O O . MET A 1 108 ? -1.740 8.754 -2.621 1.00 97.50 108 MET A O 1
ATOM 845 N N . ALA A 1 109 ? -0.741 10.187 -4.034 1.00 96.81 109 ALA A N 1
ATOM 846 C CA . ALA A 1 109 ? -1.581 11.337 -3.684 1.00 96.81 109 ALA A CA 1
ATOM 847 C C . ALA A 1 109 ? -3.077 11.026 -3.840 1.00 96.81 109 ALA A C 1
ATOM 849 O O . ALA A 1 109 ? -3.882 11.337 -2.963 1.00 96.81 109 ALA A O 1
ATOM 850 N N . ARG A 1 110 ? -3.453 10.370 -4.946 1.00 95.81 110 ARG A N 1
ATOM 851 C CA . ARG A 1 110 ? -4.840 9.955 -5.205 1.00 95.81 110 ARG A CA 1
ATOM 852 C C . ARG A 1 110 ? -5.317 8.908 -4.201 1.00 95.81 110 ARG A C 1
ATOM 854 O O . ARG A 1 110 ? -6.425 9.024 -3.686 1.00 95.81 110 ARG A O 1
ATOM 861 N N . ALA A 1 111 ? -4.489 7.906 -3.913 1.00 96.06 111 ALA A N 1
ATOM 862 C CA . ALA A 1 111 ? -4.809 6.858 -2.951 1.00 96.06 111 ALA A CA 1
ATOM 863 C C . ALA A 1 111 ? -4.940 7.420 -1.524 1.00 96.06 111 ALA A C 1
ATOM 865 O O . ALA A 1 111 ? -5.874 7.062 -0.815 1.00 96.06 111 ALA A O 1
ATOM 866 N N . ALA A 1 112 ? -4.066 8.347 -1.126 1.00 94.88 112 ALA A N 1
ATOM 867 C CA . ALA A 1 112 ? -4.157 9.052 0.148 1.00 94.88 112 ALA A CA 1
ATOM 868 C C . ALA A 1 112 ? -5.441 9.889 0.243 1.00 94.88 112 ALA A C 1
ATOM 870 O O . ALA A 1 112 ? -6.124 9.826 1.259 1.00 94.88 112 ALA A O 1
ATOM 871 N N . GLY A 1 113 ? -5.809 10.610 -0.823 1.00 94.56 113 GLY A N 1
ATOM 872 C CA . GLY A 1 113 ? -7.073 11.347 -0.886 1.00 94.56 113 GLY A CA 1
ATOM 873 C C . GLY A 1 113 ? -8.297 10.440 -0.733 1.00 94.56 113 GLY A C 1
ATOM 874 O O . GLY A 1 113 ? -9.192 10.753 0.042 1.00 94.56 113 GLY A O 1
ATOM 875 N N . MET A 1 114 ? -8.310 9.286 -1.406 1.00 93.38 114 MET A N 1
ATOM 876 C CA . MET A 1 114 ? -9.368 8.279 -1.253 1.00 93.38 114 MET A CA 1
ATOM 877 C C . MET A 1 114 ? -9.476 7.778 0.194 1.00 93.38 114 MET A C 1
A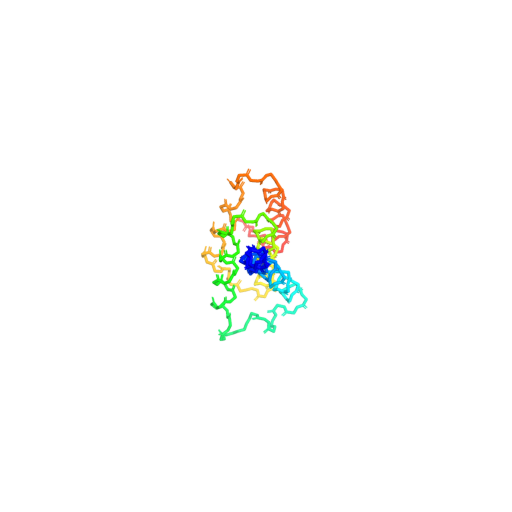TOM 879 O O . MET A 1 114 ? -10.572 7.722 0.734 1.00 93.38 114 MET A O 1
ATOM 883 N N . VAL A 1 115 ? -8.354 7.424 0.826 1.00 92.69 115 VAL A N 1
ATOM 884 C CA . VAL A 1 115 ? -8.341 6.913 2.208 1.00 92.69 115 VAL A CA 1
ATOM 885 C C . VAL A 1 115 ? -8.750 7.998 3.208 1.00 92.69 115 VAL A C 1
ATOM 887 O O . VAL A 1 115 ? -9.469 7.709 4.156 1.00 92.69 115 VAL A O 1
ATOM 890 N N . ALA A 1 116 ? -8.348 9.252 2.984 1.00 90.12 116 ALA A N 1
ATOM 891 C CA . ALA A 1 116 ? -8.695 10.372 3.856 1.00 90.12 116 ALA A CA 1
ATOM 892 C C . ALA A 1 116 ? -10.200 10.681 3.883 1.00 90.12 116 ALA A C 1
ATOM 894 O O . ALA A 1 116 ? -10.692 11.146 4.905 1.00 90.12 116 ALA A O 1
ATOM 895 N N . LEU A 1 117 ? -10.929 10.414 2.793 1.00 86.81 117 LEU A N 1
ATOM 896 C CA . LEU A 1 117 ? -12.389 10.569 2.750 1.00 86.81 117 LEU A CA 1
ATOM 897 C C . LEU A 1 117 ? -13.128 9.528 3.601 1.00 86.81 117 LEU A C 1
ATOM 899 O O . LEU A 1 117 ? -14.249 9.779 4.026 1.00 86.81 117 LEU A O 1
ATOM 903 N N . GLU A 1 118 ? -12.505 8.376 3.830 1.00 80.44 118 GLU A N 1
ATOM 904 C CA . GLU A 1 118 ? -13.075 7.249 4.578 1.00 80.44 118 GLU A CA 1
ATOM 905 C C . GLU A 1 118 ? -12.621 7.257 6.046 1.00 80.44 118 GLU A C 1
ATOM 907 O O . GLU A 1 118 ? -13.144 6.519 6.876 1.00 80.44 118 GLU A O 1
ATOM 912 N N . ALA A 1 119 ? -11.630 8.087 6.385 1.00 67.56 119 ALA A N 1
ATOM 913 C CA . ALA A 1 119 ? -11.202 8.272 7.759 1.00 67.56 119 ALA A CA 1
ATOM 914 C C . ALA A 1 119 ? -12.265 9.082 8.522 1.00 67.56 119 ALA A C 1
ATOM 916 O O . ALA A 1 119 ? -12.678 10.142 8.039 1.00 67.56 119 ALA A O 1
ATOM 917 N N . PRO A 1 120 ? -12.689 8.649 9.724 1.00 59.22 120 PRO A N 1
ATOM 918 C CA . PRO A 1 120 ? -13.565 9.462 10.552 1.00 59.22 120 PRO A CA 1
ATOM 919 C C . PRO A 1 120 ? -12.887 10.810 10.809 1.00 59.22 120 PRO A C 1
ATOM 921 O O . PRO A 1 120 ? -11.738 10.871 11.257 1.00 59.22 120 PRO A O 1
ATOM 924 N N . VAL A 1 121 ? -13.590 11.903 10.497 1.00 57.44 121 VAL A N 1
ATOM 925 C CA . VAL A 1 121 ? -13.128 13.255 10.815 1.00 57.44 121 VAL A CA 1
ATOM 926 C C . VAL A 1 121 ? -13.092 13.347 12.332 1.00 57.44 121 VAL A C 1
ATOM 928 O O . VAL A 1 121 ? -14.117 13.561 12.975 1.00 57.44 121 VAL A O 1
ATOM 931 N N . VAL A 1 122 ? -11.913 13.148 12.919 1.00 53.19 122 VAL A N 1
ATOM 932 C CA . VAL A 1 122 ? -11.692 13.463 14.326 1.00 53.19 122 VAL A CA 1
ATOM 933 C C . VAL A 1 122 ? -11.822 14.977 14.433 1.00 53.19 122 VAL A C 1
ATOM 935 O O . VAL A 1 122 ? -10.874 15.716 14.163 1.00 53.19 122 VAL A O 1
ATOM 938 N N . ALA A 1 123 ? -13.029 15.439 14.762 1.00 38.88 123 ALA A N 1
ATOM 939 C CA . ALA A 1 123 ? -13.247 16.779 15.267 1.00 38.88 123 ALA A CA 1
ATOM 940 C C . ALA A 1 123 ? -12.402 16.892 16.541 1.00 38.88 123 ALA A C 1
ATOM 942 O O . ALA A 1 123 ? -12.689 16.239 17.544 1.00 38.88 123 ALA A O 1
ATOM 943 N N . LYS A 1 124 ? -11.290 17.618 16.437 1.00 34.53 124 LYS A N 1
ATOM 944 C CA . LYS A 1 124 ? -10.568 18.106 17.608 1.00 34.53 124 LYS A CA 1
ATOM 945 C C . LYS A 1 124 ? -11.382 19.193 18.288 1.00 34.53 124 LYS A C 1
ATOM 947 O O . LYS A 1 124 ? -11.989 19.997 17.546 1.00 34.53 124 LYS A O 1
#

Organism: Pectinophora gossypiella (NCBI:txid13191)

Foldseek 3Di:
DPDDPPPPPVVVVVVVVVVVLLVVLQVQLVCLQPPVVVQCDDVRVVVSLVSLLVLCVDPDPSSNLSSLSSLLSNLLVCLLVVHDDDPVSVVSLVCQCVDPDPVSVVSSVVSVVSSVVSHPPPPD

pLDDT: mean 87.38, std 18.69, range [34.53, 98.56]

Radius of gyration: 17.7 Å; chains: 1; bounding box: 42×44×54 Å

Sequence (124 aa):
THHVLAAGLGAAAAADDWLLAHGRSCALFVALKENPEIIYKDHNEEKVEKVLLAYLQSDKTPIVCNGIRGIGYLMRYLLMNDRPIPPQILSQFARSMNHSSNEVKQLMARAAGMVALEAPVVAK

InterPro domains:
  IPR016024 Armadillo-type fold [SSF48371] (15-117)

Secondary structure (DSSP, 8-state):
--SSSSTTHHHHHHHHHHHHHHHHHHHHHHHHHH-HHHHSSTTSHHHHHHHHHHHHT-S-HHHHHHHHHHHHHHHHHHHHTTPPPPHHHHHHHHHGGG-S-HHHHHHHHHHHHHHHHHS-----